Protein AF-A0A938BQ24-F1 (afdb_monomer)

Solvent-accessible surface area (backbone atoms only — not comparable to full-atom values): 5900 Å² total; per-residue (Å²): 110,71,70,57,55,45,48,50,36,45,75,71,24,39,64,36,58,51,68,55,56,70,70,44,88,87,61,59,73,73,80,52,71,87,53,80,58,48,25,34,40,28,36,36,74,72,41,50,73,70,50,29,54,53,41,45,53,53,25,57,79,70,74,29,36,61,35,36,40,20,72,56,74,60,94,91,48,96,45,33,56,80,74,76,27,56,68,62,71,64,41,56,50,54,48,58,72,61,32,50,84,129

Mean predicted aligned error: 3.62 Å

Secondary structure (DSSP, 8-state):
-HHHHHHHHHHTT---EE--GGGSTT--GGGGTTS--SEEEEE-TT--HHHHHHHHHHHHHTTPEEEE------TTSSSPPTTSS---HHHHHHHHHHSPP-

Organism: Eiseniibacteriota bacterium (NCBI:txid2212470)

Nearest PDB structures (foldseek):
  3e0f-assembly1_A  TM=8.775E-01  e=6.787E-05  Bifidobacterium adolescentis ATCC 15703
  9etk-assembly1_A  TM=8.180E-01  e=2.790E-02  Vibrio cholerae
  7lj9-assembly1_D  TM=5.716E-01  e=4.808E+00  Homo sapiens

Radius of gyration: 13.85 Å; Cα contacts (8 Å, |Δi|>4): 149; chains: 1; bounding box: 34×28×36 Å

Sequence (102 aa):
PLALILALIRASGGVPVLAHPGGYRGFDLESASDWDLGGLEVFHPAHTPAQEERFAAWAAARGLTATGGSDWHGDEGASGAIGCRGVGGEALAALRARCRRS

pLDDT: mean 93.39, std 7.49, range [57.25, 98.56]

Foldseek 3Di:
DLQVVCVVCQVVLAFAEAPPQLPDVPDDPVVCVPPRGQAYALWEPSDDPVSSVVRVVVCVVNNHQHWHFQPDDDPVDPTGDGPPTTDDVVSVVSRNVSGDDD

Structure (mmCIF, N/CA/C/O backbone):
data_AF-A0A938BQ24-F1
#
_entry.id   AF-A0A938BQ24-F1
#
loop_
_atom_site.group_PDB
_atom_site.id
_atom_site.type_symbol
_atom_site.label_atom_id
_atom_site.label_alt_id
_atom_site.label_comp_id
_atom_site.label_asym_id
_atom_site.label_entity_id
_atom_site.label_seq_id
_atom_site.pdbx_PDB_ins_code
_atom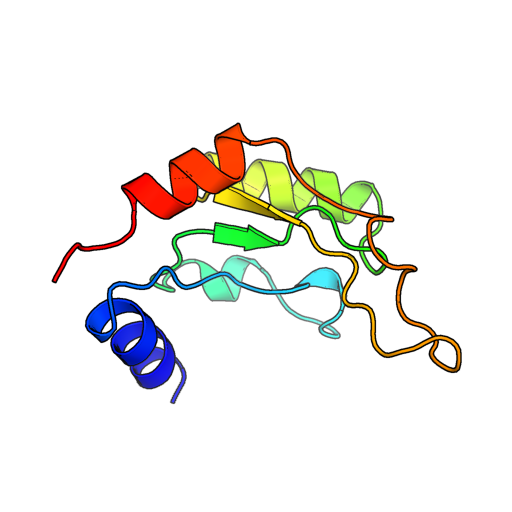_site.Cartn_x
_atom_site.Cartn_y
_atom_site.Cartn_z
_atom_site.occupancy
_atom_site.B_iso_or_equiv
_atom_site.auth_seq_id
_atom_site.auth_comp_id
_atom_site.auth_asym_id
_atom_site.auth_atom_id
_atom_site.pdbx_PDB_model_num
ATOM 1 N N . PRO A 1 1 ? -14.584 11.695 -3.324 1.00 88.94 1 PRO A N 1
ATOM 2 C CA . PRO A 1 1 ? -13.375 12.302 -2.706 1.00 88.94 1 PRO A CA 1
ATOM 3 C C . PRO A 1 1 ? -12.619 11.226 -1.914 1.00 88.94 1 PRO A C 1
ATOM 5 O O . PRO A 1 1 ? -13.270 10.304 -1.431 1.00 88.94 1 PRO A O 1
ATOM 8 N N . LEU A 1 2 ? -11.291 11.318 -1.785 1.00 92.75 2 LEU A N 1
ATOM 9 C CA . LEU A 1 2 ? -10.458 10.274 -1.166 1.00 92.75 2 LEU A CA 1
ATOM 10 C C . LEU A 1 2 ? -10.928 9.865 0.241 1.00 92.75 2 LEU A C 1
ATOM 12 O O . LEU A 1 2 ? -11.079 8.679 0.514 1.00 92.75 2 LEU A O 1
ATOM 16 N N . ALA A 1 3 ? -11.248 10.839 1.096 1.00 93.50 3 ALA A N 1
ATOM 17 C CA . ALA A 1 3 ? -11.726 10.584 2.457 1.00 93.50 3 ALA A CA 1
ATOM 18 C C . ALA A 1 3 ? -12.973 9.678 2.502 1.00 93.50 3 ALA A C 1
ATOM 20 O O . ALA A 1 3 ? -13.085 8.827 3.378 1.00 93.50 3 ALA A O 1
ATOM 21 N N . LEU A 1 4 ? -13.879 9.805 1.522 1.00 96.81 4 LEU A N 1
ATOM 22 C CA . LEU A 1 4 ? -15.060 8.943 1.417 1.00 96.81 4 LEU A CA 1
ATOM 23 C C . LEU A 1 4 ? -14.673 7.490 1.106 1.00 96.81 4 LEU A C 1
ATOM 25 O O . LEU A 1 4 ? -15.255 6.575 1.672 1.00 96.81 4 LEU A O 1
ATOM 29 N N . ILE A 1 5 ? -13.684 7.274 0.234 1.00 97.06 5 ILE A N 1
ATOM 30 C CA . IL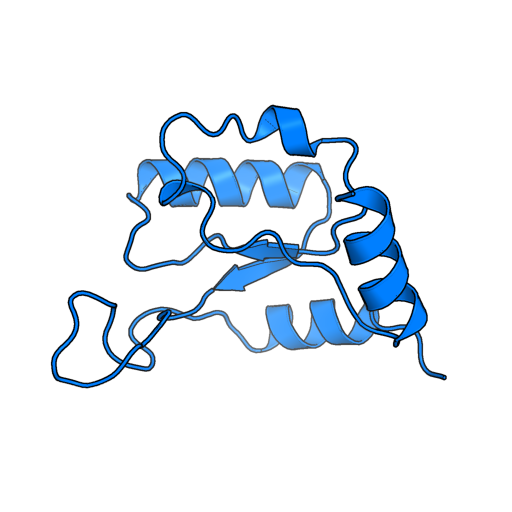E A 1 5 ? -13.221 5.929 -0.145 1.00 97.06 5 ILE A CA 1
ATOM 31 C C . ILE A 1 5 ? -12.581 5.235 1.061 1.00 97.06 5 ILE A C 1
ATOM 33 O O . ILE A 1 5 ? -12.920 4.092 1.363 1.00 97.06 5 ILE A O 1
ATOM 37 N N . LEU A 1 6 ? -11.715 5.944 1.792 1.00 96.88 6 LEU A N 1
ATOM 38 C CA . LEU A 1 6 ? -11.096 5.421 3.013 1.00 96.88 6 LEU A CA 1
ATOM 39 C C . LEU A 1 6 ? -12.162 5.064 4.060 1.00 96.88 6 LEU A C 1
ATOM 41 O O . LEU A 1 6 ? -12.153 3.956 4.600 1.00 96.88 6 LEU A O 1
ATOM 45 N N . ALA A 1 7 ? -13.136 5.955 4.276 1.00 95.69 7 ALA A N 1
ATOM 46 C CA . ALA A 1 7 ? -14.241 5.717 5.201 1.00 95.69 7 ALA A CA 1
ATOM 47 C C . ALA A 1 7 ? -15.100 4.506 4.800 1.00 95.69 7 ALA A C 1
ATOM 49 O O . ALA A 1 7 ? -15.477 3.722 5.667 1.00 95.69 7 ALA A O 1
ATOM 50 N N . LEU A 1 8 ? -15.375 4.308 3.506 1.00 97.19 8 LEU A N 1
ATOM 51 C CA . LEU A 1 8 ? -16.141 3.158 3.010 1.00 97.19 8 LEU A CA 1
ATOM 52 C C . LEU A 1 8 ? -15.416 1.830 3.248 1.00 97.19 8 LEU A C 1
ATOM 54 O O . LEU A 1 8 ? -16.036 0.867 3.705 1.00 97.19 8 LEU A O 1
ATOM 58 N N . ILE A 1 9 ? -14.105 1.778 2.994 1.00 96.94 9 ILE A N 1
ATOM 59 C CA . ILE A 1 9 ? -13.294 0.584 3.272 1.00 96.94 9 ILE A CA 1
ATOM 60 C C . ILE A 1 9 ? -13.354 0.253 4.768 1.00 96.94 9 ILE A C 1
ATOM 62 O O . ILE A 1 9 ? -13.616 -0.893 5.136 1.00 96.94 9 ILE A O 1
ATOM 66 N N . ARG A 1 10 ? -13.180 1.259 5.635 1.00 95.38 10 ARG A N 1
ATOM 67 C CA . ARG A 1 10 ? -13.258 1.093 7.096 1.00 95.38 10 ARG A CA 1
ATOM 68 C C . ARG A 1 10 ? -14.643 0.657 7.569 1.00 95.38 10 ARG A C 1
ATOM 70 O O . ARG A 1 10 ? -14.737 -0.247 8.396 1.00 95.38 10 ARG A O 1
ATOM 77 N N . ALA A 1 11 ? -15.704 1.273 7.048 1.00 95.56 11 ALA A N 1
ATOM 78 C CA . ALA A 1 11 ? -17.090 0.942 7.384 1.00 95.56 11 ALA A CA 1
ATOM 79 C C . ALA A 1 11 ? -17.459 -0.490 6.969 1.00 95.56 11 ALA A C 1
ATOM 81 O O . ALA A 1 11 ? -18.273 -1.128 7.627 1.00 95.56 11 ALA A O 1
ATOM 82 N N . SER A 1 12 ? -16.800 -1.015 5.935 1.00 95.81 12 SER A N 1
ATOM 83 C CA . SER A 1 12 ? -16.926 -2.410 5.494 1.00 95.81 12 SER A CA 1
ATOM 84 C C . SER A 1 12 ? -16.089 -3.393 6.333 1.00 95.81 12 SER A C 1
ATOM 86 O O . SER A 1 12 ? -15.953 -4.555 5.963 1.00 95.81 12 SER A O 1
ATOM 88 N N . GLY A 1 13 ? -15.466 -2.934 7.426 1.00 95.81 13 GLY A N 1
ATOM 89 C CA . GLY A 1 13 ? -14.567 -3.734 8.267 1.00 95.81 13 GLY A CA 1
ATOM 90 C C . GLY A 1 13 ? -13.162 -3.934 7.684 1.00 95.81 13 GLY A C 1
ATOM 91 O O . GLY A 1 13 ? -12.334 -4.607 8.300 1.00 95.81 13 GLY A O 1
ATOM 92 N N . GLY A 1 14 ? -12.878 -3.345 6.520 1.00 96.75 14 GLY A N 1
ATOM 93 C CA . GLY A 1 14 ? -11.622 -3.484 5.793 1.00 96.75 14 GLY A CA 1
ATOM 94 C C . GLY A 1 14 ? -10.506 -2.552 6.267 1.00 96.75 14 GLY A C 1
ATOM 95 O O . GLY A 1 14 ? -10.666 -1.698 7.146 1.00 96.75 14 GLY A O 1
ATOM 96 N N . VAL A 1 15 ? -9.343 -2.714 5.636 1.00 97.75 15 VAL A N 1
ATOM 97 C CA . VAL A 1 15 ? -8.133 -1.933 5.906 1.00 97.75 15 VAL A CA 1
ATOM 98 C C . VAL A 1 15 ? -7.674 -1.259 4.613 1.00 97.75 15 VAL A C 1
ATOM 100 O O . VAL A 1 15 ? -7.321 -1.967 3.672 1.00 97.75 15 VAL A O 1
ATOM 103 N N . PRO A 1 16 ? -7.659 0.083 4.541 1.00 97.75 16 PRO A N 1
ATOM 104 C CA . PRO A 1 16 ? -7.130 0.786 3.382 1.00 97.75 16 PRO A CA 1
ATOM 105 C C . PRO A 1 16 ? -5.622 0.567 3.245 1.00 97.75 16 PRO A C 1
ATOM 107 O O . PRO A 1 16 ? -4.874 0.693 4.221 1.00 97.75 16 PRO A O 1
ATOM 110 N N . VAL A 1 17 ? -5.183 0.260 2.026 1.00 98.12 17 VAL A N 1
ATOM 111 C CA . VAL A 1 17 ? -3.775 0.090 1.657 1.00 98.12 17 VAL A CA 1
ATOM 112 C C . VAL A 1 17 ? -3.484 0.984 0.459 1.00 98.12 17 VAL A C 1
ATOM 114 O O . VAL A 1 17 ? -4.227 0.957 -0.521 1.00 98.12 17 VAL A O 1
ATOM 117 N N . LEU A 1 18 ? -2.416 1.781 0.534 1.00 97.94 18 LEU A N 1
ATOM 118 C CA . LEU A 1 18 ? -1.943 2.544 -0.620 1.00 97.94 18 LEU A CA 1
ATOM 119 C C . LEU A 1 18 ? -1.184 1.609 -1.569 1.00 97.94 18 LEU A C 1
ATOM 121 O O . LEU A 1 18 ? -0.076 1.178 -1.250 1.00 97.94 18 LEU A O 1
ATOM 125 N N . ALA A 1 19 ? -1.800 1.296 -2.708 1.00 97.00 19 ALA A N 1
ATOM 126 C CA . ALA A 1 19 ? -1.245 0.409 -3.726 1.00 97.00 19 ALA A CA 1
ATOM 127 C C . ALA A 1 19 ? -0.211 1.121 -4.613 1.00 97.00 19 ALA A C 1
ATOM 129 O O . ALA A 1 19 ? -0.391 2.296 -4.956 1.00 97.00 19 ALA A O 1
ATOM 130 N N . HIS A 1 20 ? 0.858 0.390 -4.936 1.00 96.00 20 HIS A N 1
ATOM 131 C CA . HIS A 1 20 ? 1.948 0.674 -5.871 1.00 96.00 20 HIS A CA 1
ATOM 132 C C . HIS A 1 20 ? 2.302 2.168 -6.027 1.00 96.00 20 HIS A C 1
ATOM 134 O O . HIS A 1 20 ? 2.283 2.703 -7.144 1.00 96.00 20 HIS A O 1
ATOM 140 N N . PRO A 1 21 ? 2.649 2.884 -4.933 1.00 95.69 21 PRO A N 1
ATOM 141 C CA . PRO A 1 21 ? 2.919 4.323 -4.976 1.00 95.69 21 PRO A CA 1
ATOM 142 C C . PRO A 1 21 ? 4.053 4.707 -5.933 1.00 95.69 21 PRO A C 1
ATOM 144 O O . PRO A 1 21 ? 4.044 5.808 -6.480 1.00 95.69 21 PRO A O 1
ATOM 147 N N . GLY A 1 22 ? 5.010 3.806 -6.182 1.00 93.44 22 GLY A N 1
ATOM 148 C CA . GLY A 1 22 ? 6.086 4.032 -7.147 1.00 93.44 22 GLY A CA 1
ATOM 149 C C . GLY A 1 22 ? 5.629 4.045 -8.610 1.00 93.44 22 GLY A C 1
ATOM 150 O O . GLY A 1 22 ? 6.365 4.552 -9.454 1.00 93.44 22 GLY A O 1
ATOM 151 N N . GLY A 1 23 ? 4.427 3.538 -8.910 1.00 91.62 23 GLY A N 1
ATOM 152 C CA . GLY A 1 23 ? 3.813 3.596 -10.242 1.00 91.62 23 GLY A CA 1
ATOM 153 C C . GLY A 1 23 ? 3.147 4.940 -10.562 1.00 91.62 23 GLY A C 1
ATOM 154 O O . GLY A 1 23 ? 2.902 5.251 -11.729 1.00 91.62 23 GLY A O 1
ATOM 155 N N . TYR A 1 24 ? 2.879 5.774 -9.553 1.00 91.69 24 TYR A N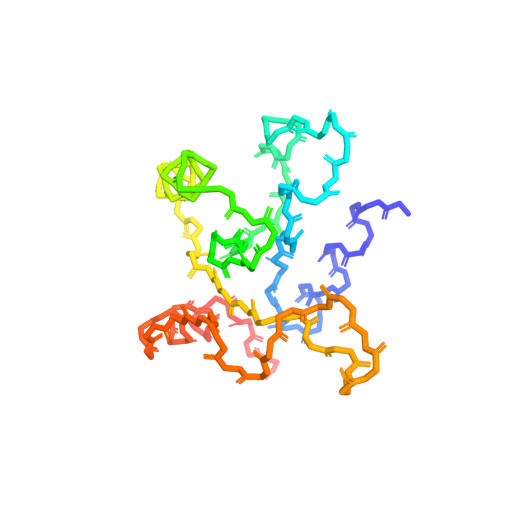 1
ATOM 156 C CA . TYR A 1 24 ? 2.277 7.088 -9.755 1.00 91.69 24 TYR A CA 1
ATOM 157 C C . TYR A 1 24 ? 3.350 8.127 -10.093 1.00 91.69 24 TYR A C 1
ATOM 159 O O . TYR A 1 24 ? 4.208 8.479 -9.279 1.00 91.69 24 TYR A O 1
ATOM 167 N N . ARG A 1 25 ? 3.292 8.669 -11.313 1.00 90.38 25 ARG A N 1
ATOM 168 C CA . ARG A 1 25 ? 4.228 9.704 -11.767 1.00 90.38 25 ARG A CA 1
ATOM 169 C C . ARG A 1 25 ? 4.164 10.931 -10.850 1.00 90.38 25 ARG A C 1
ATOM 171 O O . ARG A 1 25 ? 3.140 11.601 -10.788 1.00 90.38 25 ARG A O 1
ATOM 178 N N . GLY A 1 26 ? 5.287 11.250 -10.208 1.00 87.69 26 GLY A N 1
ATOM 179 C CA . GLY A 1 26 ? 5.427 12.446 -9.370 1.00 87.69 26 GLY A CA 1
ATOM 180 C C . GLY A 1 26 ? 4.664 12.384 -8.047 1.00 87.69 26 GLY A C 1
ATOM 181 O O . GLY A 1 26 ? 4.469 13.423 -7.423 1.00 87.69 26 GLY A O 1
ATOM 182 N N . PHE A 1 27 ? 4.221 11.200 -7.621 1.00 92.44 27 PHE A N 1
ATOM 183 C CA . PHE A 1 27 ? 3.542 11.055 -6.343 1.00 92.44 27 PHE A CA 1
ATOM 184 C C . PHE A 1 27 ? 4.511 11.257 -5.181 1.00 92.44 27 PHE A C 1
ATOM 186 O O . PHE A 1 27 ? 5.510 10.546 -5.039 1.00 92.44 27 PHE A O 1
ATOM 193 N N . ASP A 1 28 ? 4.194 12.237 -4.343 1.00 93.12 28 ASP A N 1
ATOM 194 C CA . ASP A 1 28 ? 4.893 12.454 -3.091 1.00 93.12 28 ASP A CA 1
ATOM 195 C C . ASP A 1 28 ? 4.238 11.625 -1.989 1.00 93.12 28 ASP A C 1
ATOM 197 O O . ASP A 1 28 ? 3.096 11.868 -1.602 1.00 93.12 28 ASP A O 1
ATOM 201 N N . LEU A 1 29 ? 4.985 10.656 -1.463 1.00 93.75 29 LEU A N 1
ATOM 202 C CA . LEU A 1 29 ? 4.529 9.804 -0.373 1.00 93.75 29 LEU A CA 1
ATOM 203 C C . LEU A 1 29 ? 4.161 10.610 0.880 1.00 93.75 29 LEU A C 1
ATOM 205 O O . LEU A 1 29 ? 3.248 10.218 1.603 1.00 93.75 29 LEU A O 1
ATOM 209 N N . GLU A 1 30 ? 4.805 11.756 1.117 1.00 94.62 30 GLU A N 1
ATOM 210 C CA . GLU A 1 30 ? 4.478 12.598 2.272 1.00 94.62 30 GLU A CA 1
ATOM 211 C C . GLU A 1 30 ? 3.071 13.203 2.178 1.00 94.62 30 GLU A C 1
ATOM 213 O O . GLU A 1 30 ? 2.443 13.423 3.215 1.00 94.62 30 GLU A O 1
ATOM 218 N N . SER A 1 31 ? 2.519 13.365 0.968 1.00 94.25 31 SER A N 1
ATOM 219 C CA . SER A 1 31 ? 1.135 13.824 0.767 1.00 94.25 31 SER A CA 1
ATOM 220 C C . SER A 1 31 ? 0.077 12.850 1.309 1.00 94.25 31 SER A C 1
ATOM 222 O O . SER A 1 31 ? -1.074 13.242 1.516 1.00 94.25 31 SER A O 1
ATOM 224 N N . ALA A 1 32 ? 0.466 11.598 1.576 1.00 94.56 32 ALA A N 1
ATOM 225 C CA . ALA A 1 32 ? -0.380 10.574 2.181 1.00 94.56 32 ALA A CA 1
ATOM 226 C C . ALA A 1 32 ? -0.257 10.487 3.712 1.00 94.56 32 ALA A C 1
ATOM 228 O O . ALA A 1 32 ? -0.850 9.595 4.316 1.00 94.56 32 ALA A O 1
ATOM 229 N N . SER A 1 33 ? 0.497 11.386 4.356 1.00 93.38 33 SER A N 1
ATOM 230 C CA . SER 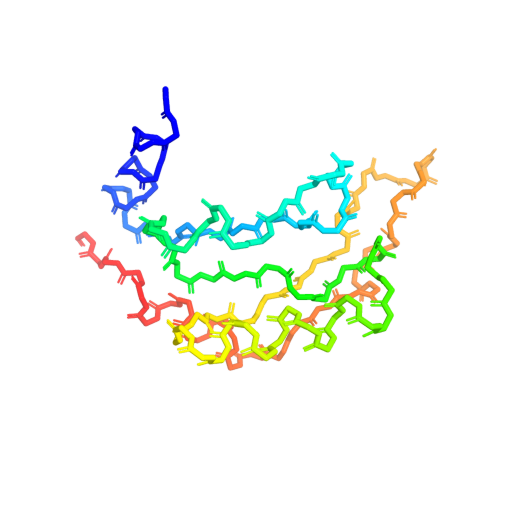A 1 33 ? 0.764 11.307 5.802 1.00 93.38 33 SER A CA 1
ATOM 231 C C . SER A 1 33 ? -0.491 11.388 6.672 1.00 93.38 33 SER A C 1
ATOM 233 O O . SER A 1 33 ? -0.543 10.724 7.702 1.00 93.38 33 SER A O 1
ATOM 235 N N . ASP A 1 34 ? -1.503 12.140 6.235 1.00 94.00 34 ASP A N 1
ATOM 236 C CA . ASP A 1 34 ? -2.759 12.328 6.977 1.00 94.00 34 ASP A CA 1
ATOM 237 C C . ASP A 1 34 ? -3.866 11.350 6.546 1.00 94.00 34 ASP A C 1
ATOM 239 O O . ASP A 1 34 ? -5.027 11.485 6.940 1.00 94.00 34 ASP A O 1
ATOM 243 N N . TRP A 1 35 ? -3.550 10.379 5.686 1.00 96.38 35 TRP A N 1
ATOM 244 C CA . TRP A 1 35 ? -4.538 9.422 5.197 1.00 96.38 35 TRP A CA 1
ATOM 245 C C . TRP A 1 35 ? -4.731 8.298 6.218 1.00 96.38 35 TRP A C 1
ATOM 247 O O . TRP A 1 35 ? -3.766 7.744 6.741 1.00 96.38 35 TRP A O 1
ATOM 257 N N . ASP A 1 36 ? -5.985 7.902 6.456 1.00 95.44 36 ASP A N 1
ATOM 258 C CA . ASP A 1 36 ? -6.323 6.762 7.319 1.00 95.44 36 ASP A CA 1
ATOM 259 C C . ASP A 1 36 ? -6.002 5.421 6.633 1.00 95.44 36 ASP A C 1
ATOM 261 O O . ASP A 1 36 ? -6.880 4.692 6.164 1.00 95.44 36 ASP A O 1
ATOM 265 N N . LEU A 1 37 ? -4.712 5.107 6.548 1.00 97.31 37 LEU A N 1
ATOM 266 C CA . LEU A 1 37 ? -4.190 3.862 5.999 1.00 97.31 37 LEU A CA 1
ATOM 267 C C . LEU A 1 37 ? -3.915 2.852 7.118 1.00 97.31 37 LEU A C 1
ATOM 269 O O . LEU A 1 37 ? -3.594 3.200 8.251 1.00 97.31 37 LEU A O 1
ATOM 273 N N . GLY A 1 38 ? -4.019 1.562 6.805 1.00 97.38 38 GLY A N 1
ATOM 274 C CA . GLY A 1 38 ? -3.471 0.490 7.649 1.00 97.38 38 GLY A CA 1
ATOM 275 C C . GLY A 1 38 ? -2.357 -0.310 6.976 1.00 97.38 38 GLY A C 1
ATOM 276 O O . GLY A 1 38 ? -1.766 -1.193 7.612 1.00 97.38 38 GLY A O 1
ATOM 277 N N . GLY A 1 39 ? -2.045 0.005 5.718 1.00 98.06 39 GLY A N 1
ATOM 278 C CA . GLY A 1 39 ? -0.920 -0.570 4.999 1.00 98.06 39 GLY A CA 1
ATOM 279 C C . GLY A 1 39 ? -0.423 0.289 3.841 1.00 98.06 39 GLY A C 1
ATOM 280 O O . GLY A 1 39 ? -1.097 1.210 3.378 1.00 98.06 39 GLY A O 1
ATOM 281 N N . LEU A 1 40 ? 0.771 -0.060 3.381 1.00 98.56 40 LEU A N 1
ATOM 282 C CA . LEU A 1 40 ? 1.437 0.486 2.206 1.00 98.56 40 LEU A CA 1
ATOM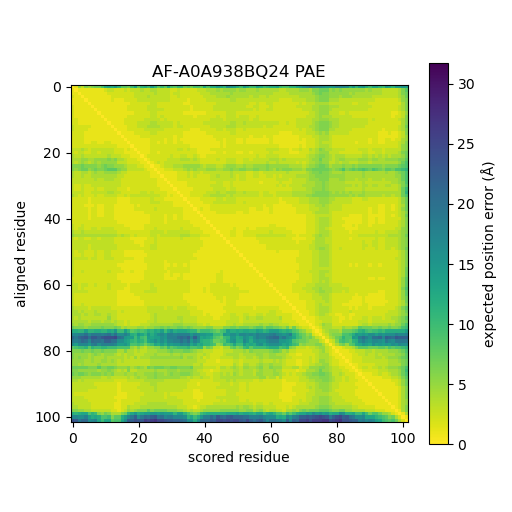 283 C C . LEU A 1 40 ? 1.939 -0.686 1.368 1.00 98.56 40 LEU A C 1
ATOM 285 O O . LEU A 1 40 ? 2.513 -1.629 1.919 1.00 98.56 40 LEU A O 1
ATOM 289 N N . GLU A 1 41 ? 1.733 -0.662 0.058 1.00 98.38 41 GLU A N 1
ATOM 290 C CA . GLU A 1 41 ? 2.384 -1.623 -0.825 1.00 98.38 41 GLU A CA 1
ATOM 291 C C . GLU A 1 41 ? 3.853 -1.247 -0.991 1.00 98.38 41 GLU A C 1
ATOM 293 O O . GLU A 1 41 ? 4.198 -0.233 -1.593 1.00 98.38 41 GLU A O 1
ATOM 298 N N . VAL A 1 42 ? 4.717 -2.058 -0.388 1.00 98.38 42 VAL A N 1
ATOM 299 C CA . VAL A 1 42 ? 6.167 -1.878 -0.402 1.00 98.38 42 VAL A CA 1
ATOM 300 C C . VAL A 1 42 ? 6.762 -2.716 -1.523 1.00 98.38 42 VAL A C 1
ATOM 302 O O . VAL A 1 42 ? 7.516 -2.184 -2.330 1.00 98.3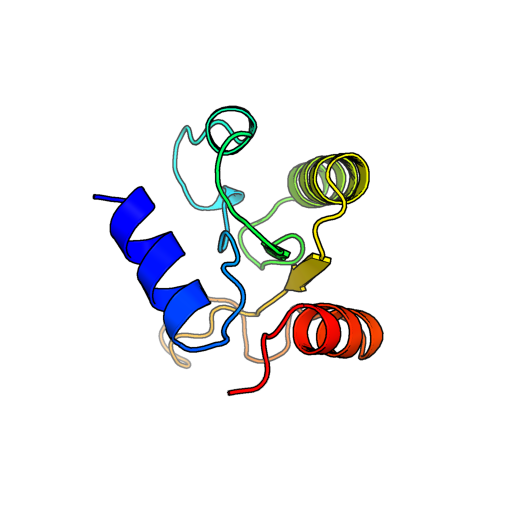8 42 VAL A O 1
ATOM 305 N N . PHE A 1 43 ? 6.376 -3.991 -1.620 1.00 97.81 43 PHE A N 1
ATOM 306 C CA . PHE A 1 43 ? 6.964 -4.943 -2.562 1.00 97.81 43 PHE A CA 1
ATOM 307 C C . PHE A 1 43 ? 6.092 -5.081 -3.807 1.00 97.81 43 PHE A C 1
ATOM 309 O O . PHE A 1 43 ? 5.063 -5.757 -3.780 1.00 97.81 43 PHE A O 1
ATOM 316 N N . HIS A 1 44 ? 6.516 -4.456 -4.901 1.00 96.81 44 HIS A N 1
ATOM 317 C CA . HIS A 1 44 ? 5.760 -4.416 -6.151 1.00 96.81 44 HIS A CA 1
ATOM 318 C C . HIS A 1 44 ? 6.719 -4.440 -7.355 1.00 96.81 44 HIS A C 1
ATOM 320 O O . HIS A 1 44 ? 7.795 -3.847 -7.276 1.00 96.81 44 HIS A O 1
ATOM 326 N N . PRO A 1 45 ? 6.376 -5.078 -8.491 1.00 93.81 45 PRO A N 1
ATOM 327 C CA . PRO A 1 45 ? 7.272 -5.179 -9.650 1.00 93.81 45 PRO A CA 1
ATOM 328 C C . PRO A 1 45 ? 7.713 -3.830 -10.230 1.00 93.81 45 PRO A C 1
ATOM 330 O O . PRO A 1 45 ? 8.811 -3.721 -10.765 1.00 93.81 45 PRO A O 1
ATOM 333 N N . ALA A 1 46 ? 6.872 -2.801 -10.107 1.00 92.06 46 ALA A N 1
ATOM 334 C CA . ALA A 1 46 ? 7.184 -1.443 -10.556 1.00 92.06 46 ALA A CA 1
ATOM 335 C C . ALA A 1 46 ? 8.034 -0.629 -9.559 1.00 92.06 46 ALA A C 1
ATOM 337 O O . ALA A 1 46 ? 8.359 0.523 -9.845 1.00 92.06 46 ALA A O 1
ATOM 338 N N . HIS A 1 47 ? 8.366 -1.173 -8.384 1.00 95.25 47 HIS A N 1
ATOM 339 C CA . HIS A 1 47 ? 9.216 -0.487 -7.414 1.00 95.25 47 HIS A CA 1
ATOM 340 C C . HIS A 1 47 ? 10.684 -0.852 -7.625 1.00 95.25 47 HIS A C 1
ATOM 342 O O . HIS A 1 47 ? 11.066 -2.015 -7.739 1.00 95.25 47 HIS A O 1
ATOM 348 N N . THR A 1 48 ? 11.528 0.171 -7.653 1.00 95.44 48 THR A N 1
ATOM 349 C CA . THR A 1 48 ? 12.980 0.004 -7.557 1.00 95.44 48 THR A CA 1
ATOM 350 C C . THR A 1 48 ? 13.380 -0.365 -6.123 1.00 95.44 48 THR A C 1
ATOM 352 O O . THR A 1 48 ? 12.682 0.027 -5.188 1.00 95.44 48 THR A O 1
ATOM 355 N N . PRO A 1 49 ? 14.536 -1.018 -5.902 1.00 96.69 49 PRO A N 1
ATOM 356 C CA . PRO A 1 49 ? 15.009 -1.335 -4.550 1.00 96.69 49 PRO A CA 1
ATOM 357 C C . PRO A 1 49 ? 15.078 -0.116 -3.614 1.00 96.69 49 PRO A C 1
ATOM 359 O O . PRO A 1 49 ? 14.696 -0.201 -2.453 1.00 96.69 49 PRO A O 1
ATOM 362 N N . ALA A 1 50 ? 15.484 1.048 -4.135 1.00 96.88 50 ALA A N 1
ATOM 363 C CA . ALA A 1 50 ? 15.523 2.292 -3.364 1.00 96.88 50 ALA A CA 1
ATOM 364 C C . ALA A 1 50 ? 14.119 2.789 -2.965 1.00 96.88 50 ALA A C 1
ATOM 366 O O . ALA A 1 50 ? 13.937 3.361 -1.890 1.00 96.88 50 ALA A O 1
ATOM 367 N N . GLN A 1 51 ? 13.112 2.577 -3.819 1.00 96.94 51 GLN A N 1
ATOM 368 C CA . GLN A 1 51 ? 11.718 2.854 -3.465 1.00 96.94 51 GLN A CA 1
ATOM 369 C C . GLN A 1 51 ? 11.220 1.873 -2.405 1.00 96.94 51 GLN A C 1
ATOM 371 O O . GLN A 1 51 ? 10.621 2.326 -1.436 1.00 96.94 51 GLN A O 1
ATOM 376 N N . GLU A 1 52 ? 11.496 0.572 -2.540 1.00 97.62 52 GLU A N 1
ATOM 377 C CA . GLU A 1 52 ? 11.103 -0.428 -1.537 1.00 97.62 52 GLU A CA 1
ATOM 378 C C . GLU A 1 52 ? 11.703 -0.099 -0.160 1.00 97.62 52 GLU A C 1
ATOM 380 O O . GLU A 1 52 ? 10.975 -0.073 0.830 1.00 97.62 52 GLU A O 1
ATOM 385 N N . GLU A 1 53 ? 12.991 0.255 -0.092 1.00 98.06 53 GLU A N 1
ATOM 386 C CA . GLU A 1 53 ? 13.653 0.680 1.151 1.00 98.06 53 GLU A CA 1
ATOM 387 C C . GLU A 1 53 ? 12.993 1.931 1.754 1.00 98.06 53 GLU A C 1
ATOM 389 O O . GLU A 1 53 ? 12.617 1.941 2.932 1.00 98.06 53 GLU A O 1
ATOM 394 N N . ARG A 1 54 ? 12.773 2.971 0.936 1.00 97.81 54 ARG A N 1
ATOM 395 C CA . ARG A 1 54 ? 12.096 4.204 1.369 1.00 97.81 54 ARG A CA 1
ATOM 396 C C . ARG A 1 54 ? 10.683 3.917 1.883 1.00 97.81 54 ARG A C 1
ATOM 398 O O . ARG A 1 54 ? 10.285 4.459 2.913 1.00 97.81 54 ARG A O 1
ATOM 405 N N . PHE A 1 55 ? 9.916 3.096 1.173 1.00 98.25 55 PHE A N 1
ATOM 406 C CA . PHE A 1 55 ? 8.530 2.773 1.512 1.00 98.25 55 PHE A CA 1
ATOM 407 C C . PHE A 1 55 ? 8.451 1.899 2.763 1.00 98.25 55 PHE A C 1
ATOM 409 O O . PHE A 1 55 ? 7.603 2.152 3.618 1.00 98.25 55 PHE A O 1
ATOM 416 N N . ALA A 1 56 ? 9.362 0.938 2.924 1.00 98.25 56 ALA A N 1
ATOM 417 C CA . ALA A 1 56 ? 9.472 0.130 4.133 1.00 98.25 56 ALA A CA 1
ATOM 418 C C . ALA A 1 56 ? 9.755 1.002 5.364 1.00 98.25 56 ALA A C 1
ATOM 420 O O . ALA A 1 56 ? 9.046 0.899 6.368 1.00 98.25 56 ALA A O 1
ATOM 421 N N . ALA A 1 57 ? 10.736 1.906 5.271 1.00 98.38 57 ALA A N 1
ATOM 422 C CA . ALA A 1 57 ? 11.068 2.832 6.351 1.00 98.38 57 ALA A CA 1
ATOM 423 C C . ALA A 1 57 ? 9.889 3.759 6.692 1.00 98.38 57 ALA A C 1
ATOM 425 O O . ALA A 1 57 ? 9.559 3.957 7.864 1.00 98.38 57 ALA A O 1
ATOM 426 N N . TRP A 1 58 ? 9.209 4.283 5.670 1.00 98.25 58 TRP A N 1
ATOM 427 C CA . TRP A 1 58 ? 8.057 5.164 5.841 1.00 98.25 58 TRP A CA 1
ATOM 428 C C . TRP A 1 58 ? 6.862 4.455 6.490 1.00 98.25 58 TRP A C 1
ATOM 430 O O . TRP A 1 58 ? 6.248 5.000 7.410 1.00 98.25 58 TRP A O 1
ATOM 440 N N . ALA A 1 59 ? 6.561 3.226 6.054 1.00 98.12 59 ALA A N 1
ATOM 441 C CA . ALA A 1 59 ? 5.513 2.395 6.637 1.00 98.12 59 ALA A CA 1
ATOM 442 C C . ALA A 1 59 ? 5.814 2.062 8.104 1.00 98.12 59 ALA A C 1
ATOM 444 O O . ALA A 1 59 ? 4.935 2.208 8.957 1.00 98.12 59 ALA A O 1
ATOM 445 N N . ALA A 1 60 ? 7.060 1.683 8.406 1.00 98.00 60 ALA A N 1
ATOM 446 C CA . ALA A 1 60 ? 7.501 1.369 9.761 1.00 98.00 60 ALA A CA 1
ATOM 447 C C . ALA A 1 60 ? 7.358 2.573 10.704 1.00 98.00 60 ALA A C 1
ATOM 449 O O . ALA A 1 60 ? 6.767 2.442 11.776 1.00 98.00 60 ALA A O 1
ATOM 450 N N . ALA A 1 61 ? 7.805 3.760 10.277 1.00 97.69 61 ALA A N 1
ATOM 451 C CA . ALA A 1 61 ? 7.694 4.997 11.055 1.00 97.69 61 ALA A CA 1
ATOM 452 C C . ALA A 1 61 ? 6.242 5.384 11.401 1.00 97.69 61 ALA A C 1
ATOM 454 O O . ALA A 1 61 ? 6.013 6.114 12.362 1.00 97.69 61 ALA A O 1
ATOM 455 N N . ARG A 1 62 ? 5.261 4.891 10.636 1.00 96.62 62 ARG A N 1
ATOM 456 C CA . ARG A 1 62 ? 3.831 5.205 10.790 1.00 96.62 62 ARG A CA 1
ATOM 457 C C . ARG A 1 62 ? 2.997 4.031 11.306 1.00 96.62 62 ARG A C 1
ATOM 459 O O . ARG A 1 62 ? 1.776 4.129 11.377 1.00 96.62 62 ARG A O 1
ATOM 466 N N . GLY A 1 63 ? 3.629 2.909 11.659 1.00 96.56 63 GLY A N 1
ATOM 467 C CA . GLY A 1 63 ? 2.924 1.714 12.138 1.00 96.56 63 GLY A CA 1
ATOM 468 C C . GLY A 1 63 ? 2.025 1.052 11.084 1.00 96.56 63 GLY A C 1
ATOM 469 O O . GLY A 1 63 ? 1.083 0.327 11.431 1.00 96.56 63 GLY A O 1
ATOM 470 N N . LEU A 1 64 ? 2.294 1.288 9.798 1.00 98.06 64 LEU A N 1
ATOM 471 C CA . LEU A 1 64 ? 1.568 0.681 8.687 1.00 98.06 64 LEU A CA 1
ATOM 472 C C . LEU A 1 64 ? 2.096 -0.722 8.397 1.00 98.06 64 LEU A C 1
ATOM 474 O O . LEU A 1 64 ? 3.271 -1.026 8.593 1.00 98.06 64 LEU A O 1
ATOM 478 N N . THR A 1 65 ? 1.223 -1.587 7.889 1.00 98.31 65 THR A N 1
ATOM 479 C CA . THR A 1 65 ? 1.654 -2.900 7.394 1.00 98.31 65 THR A CA 1
ATOM 480 C C . THR A 1 65 ? 2.338 -2.741 6.045 1.00 98.31 65 THR A C 1
ATOM 482 O O . THR A 1 65 ? 1.721 -2.227 5.112 1.00 98.31 65 THR A O 1
ATOM 485 N N . ALA A 1 66 ? 3.574 -3.218 5.916 1.00 98.31 66 ALA A N 1
ATOM 486 C CA . ALA A 1 66 ? 4.185 -3.413 4.608 1.00 98.31 66 ALA A CA 1
ATOM 487 C C . ALA A 1 66 ? 3.467 -4.563 3.886 1.00 98.31 66 ALA A C 1
ATOM 489 O O . ALA A 1 66 ? 3.354 -5.668 4.416 1.00 98.31 66 ALA A O 1
ATOM 490 N N . THR A 1 67 ? 2.946 -4.286 2.697 1.00 98.38 67 THR A N 1
ATOM 491 C CA . THR A 1 67 ? 2.226 -5.243 1.848 1.00 9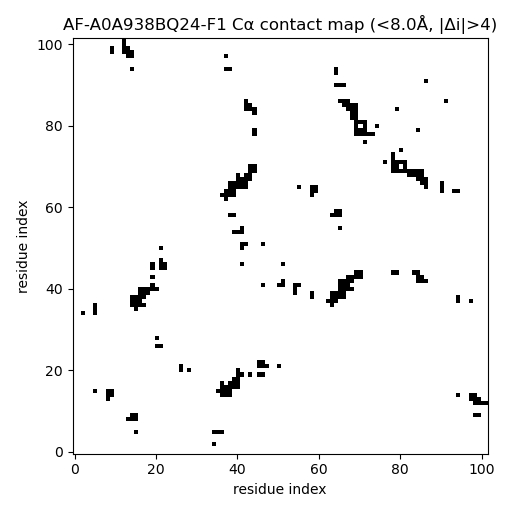8.38 67 THR A CA 1
ATOM 492 C C . THR A 1 67 ? 2.957 -5.427 0.520 1.00 98.38 67 THR A C 1
ATOM 494 O O . THR A 1 67 ? 3.921 -4.714 0.229 1.00 98.38 67 THR A O 1
ATOM 497 N N . GLY A 1 68 ? 2.523 -6.398 -0.275 1.00 97.50 68 GLY A N 1
ATOM 498 C CA . GLY A 1 68 ? 3.097 -6.655 -1.586 1.00 97.50 68 GLY A CA 1
ATOM 499 C C . GLY A 1 68 ? 2.168 -7.477 -2.460 1.00 97.50 68 GLY A C 1
ATOM 500 O O . GLY A 1 68 ? 1.379 -8.279 -1.952 1.00 97.50 68 GLY A O 1
ATOM 501 N N . GLY A 1 69 ? 2.297 -7.282 -3.764 1.00 96.06 69 GLY A N 1
ATOM 502 C CA . GLY A 1 69 ? 1.468 -7.907 -4.780 1.00 96.06 69 GLY A CA 1
ATOM 503 C C . GLY A 1 69 ? 2.172 -7.902 -6.131 1.00 96.06 69 GLY A C 1
ATOM 504 O O . GLY A 1 69 ? 3.055 -7.087 -6.393 1.00 96.06 69 GLY A O 1
ATOM 505 N N . SER A 1 70 ? 1.814 -8.856 -6.991 1.00 94.38 70 SER A N 1
ATOM 506 C CA . SER A 1 70 ? 2.347 -8.925 -8.357 1.00 94.38 70 SER A CA 1
ATOM 507 C C . SER A 1 70 ? 1.654 -7.966 -9.320 1.00 94.38 70 SER A C 1
ATOM 509 O O . SER A 1 70 ? 2.189 -7.724 -10.398 1.00 94.38 70 SER A O 1
ATOM 511 N N . ASP A 1 71 ? 0.460 -7.493 -8.949 1.00 93.88 71 ASP A N 1
ATOM 512 C CA . ASP A 1 71 ? -0.416 -6.685 -9.800 1.00 93.88 71 ASP A CA 1
ATOM 513 C C . ASP A 1 71 ? -0.631 -7.321 -11.185 1.00 93.88 71 ASP A C 1
ATOM 515 O O . ASP A 1 71 ? -0.507 -6.686 -12.226 1.00 93.88 71 ASP A O 1
ATOM 519 N N . TRP A 1 72 ? -0.866 -8.638 -11.205 1.00 93.25 72 TRP A N 1
ATOM 520 C CA . TRP A 1 72 ? -0.921 -9.427 -12.437 1.00 93.25 72 TRP A CA 1
ATOM 521 C C . TRP A 1 72 ? -2.221 -9.170 -13.212 1.00 93.25 72 TRP A C 1
ATOM 523 O O . TRP A 1 72 ? -3.310 -9.283 -12.650 1.00 93.25 72 TRP A O 1
ATOM 533 N N . HIS A 1 73 ? -2.096 -8.885 -14.510 1.00 91.81 73 HIS A N 1
ATOM 534 C CA . HIS A 1 73 ? -3.194 -8.512 -15.411 1.00 91.81 73 HIS A CA 1
ATOM 535 C C . HIS A 1 73 ? -3.403 -9.495 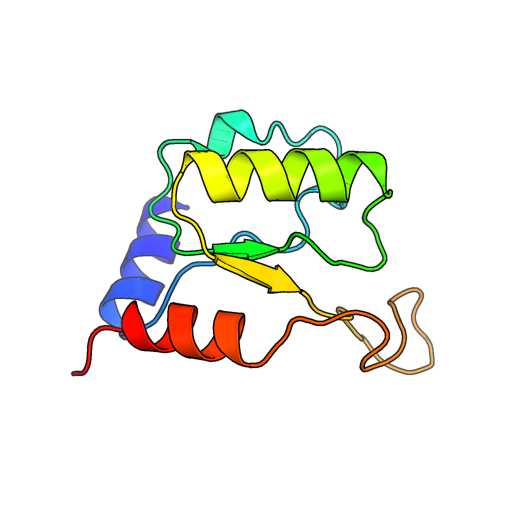-16.582 1.00 91.81 73 HIS A C 1
ATOM 537 O O . HIS A 1 73 ? -4.070 -9.159 -17.560 1.00 91.81 73 HIS A O 1
ATOM 543 N N . GLY A 1 74 ? -2.847 -10.708 -16.503 1.00 88.38 74 GLY A N 1
ATOM 544 C CA . GLY A 1 74 ? -2.866 -11.688 -17.594 1.00 88.38 74 GLY A CA 1
ATOM 545 C C . GLY A 1 74 ? -1.490 -11.917 -18.219 1.00 88.38 74 GLY A C 1
ATOM 546 O O . GLY A 1 74 ? -0.542 -11.175 -17.965 1.00 88.38 74 GLY A O 1
ATOM 547 N N . ASP A 1 75 ? -1.389 -12.946 -19.060 1.00 81.88 75 ASP A N 1
ATOM 548 C CA . ASP A 1 75 ? -0.126 -13.357 -19.696 1.00 81.88 75 ASP A CA 1
ATOM 549 C C . ASP A 1 75 ? 0.300 -12.445 -20.862 1.00 81.88 75 ASP A C 1
ATOM 551 O O . ASP A 1 75 ? 1.444 -12.489 -21.306 1.00 81.88 75 ASP A O 1
ATOM 555 N N . GLU A 1 76 ? -0.605 -11.588 -21.342 1.00 75.06 76 GLU A N 1
ATOM 556 C CA . GLU A 1 76 ? -0.371 -10.666 -22.464 1.00 75.06 76 GLU A CA 1
ATOM 557 C C . GLU A 1 76 ? 0.046 -9.247 -22.011 1.00 75.06 76 GLU A C 1
ATOM 559 O O . GLU A 1 76 ? 0.231 -8.355 -22.841 1.00 75.06 76 GLU A O 1
ATOM 564 N N . GLY A 1 77 ? 0.190 -9.011 -20.699 1.00 64.75 77 GLY A N 1
ATOM 565 C CA . GLY A 1 77 ? 0.447 -7.692 -20.109 1.00 64.75 77 GLY A CA 1
ATOM 566 C C . GLY A 1 77 ? 1.877 -7.472 -19.596 1.00 64.75 77 GLY A C 1
ATOM 567 O O . GLY A 1 77 ? 2.609 -8.407 -19.295 1.00 64.75 77 GLY A O 1
ATOM 568 N N . ALA A 1 78 ? 2.258 -6.200 -19.422 1.00 66.94 78 ALA A N 1
ATOM 569 C CA . ALA A 1 78 ? 3.553 -5.783 -18.860 1.00 66.94 78 ALA A CA 1
ATOM 570 C C . ALA A 1 78 ? 3.604 -5.788 -17.311 1.00 66.94 78 ALA A C 1
ATOM 572 O O . ALA A 1 78 ? 4.511 -5.203 -16.717 1.00 66.94 78 ALA A O 1
ATOM 573 N N . SER A 1 79 ? 2.620 -6.404 -16.648 1.00 76.38 79 SER A N 1
ATOM 574 C CA . SER A 1 79 ? 2.582 -6.571 -15.190 1.00 76.38 79 SER A CA 1
ATOM 575 C C . SER A 1 79 ? 3.507 -7.690 -14.708 1.00 76.38 79 SER A C 1
ATOM 577 O O . SER A 1 79 ? 3.895 -8.563 -15.483 1.00 76.38 79 SER A O 1
ATOM 579 N N . GLY A 1 80 ? 3.822 -7.722 -13.409 1.00 83.50 80 GLY A N 1
ATOM 580 C CA . GLY A 1 80 ? 4.571 -8.841 -12.840 1.00 83.50 80 GLY A CA 1
ATOM 581 C C . GLY A 1 80 ? 3.813 -10.166 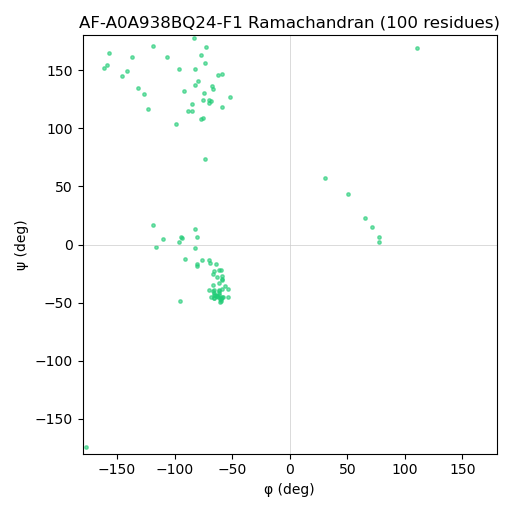-12.949 1.00 83.50 80 GLY A C 1
ATOM 582 O O . GLY A 1 80 ? 2.588 -10.205 -12.840 1.00 83.50 80 GLY A O 1
ATOM 583 N N . ALA A 1 81 ? 4.549 -11.265 -13.140 1.00 91.00 81 ALA A N 1
ATOM 584 C CA . ALA A 1 81 ? 3.980 -12.610 -13.104 1.00 91.00 81 ALA A CA 1
ATOM 585 C C . ALA A 1 81 ? 3.324 -12.885 -11.743 1.00 91.00 81 ALA A C 1
ATOM 587 O O . ALA A 1 81 ? 3.809 -12.422 -10.707 1.00 91.00 81 ALA A O 1
ATOM 588 N N . ILE A 1 82 ? 2.242 -13.667 -11.722 1.00 93.31 82 ILE A N 1
ATOM 589 C CA . ILE A 1 82 ? 1.562 -14.012 -10.470 1.00 93.31 82 ILE A CA 1
ATOM 590 C C . ILE A 1 82 ? 2.554 -14.579 -9.438 1.00 93.31 82 ILE A C 1
ATOM 592 O O . ILE A 1 82 ? 3.338 -15.482 -9.725 1.00 93.31 82 ILE A O 1
ATOM 596 N N . GLY A 1 83 ? 2.559 -14.000 -8.234 1.00 92.06 83 GLY A N 1
ATOM 597 C CA . GLY A 1 83 ? 3.448 -14.414 -7.141 1.00 92.06 83 GLY A CA 1
ATOM 598 C C . GLY A 1 83 ? 4.909 -13.945 -7.235 1.00 92.06 83 GLY A C 1
ATOM 599 O O . GLY A 1 83 ? 5.709 -14.324 -6.384 1.00 92.06 83 GLY A O 1
ATOM 600 N N . CYS A 1 84 ? 5.291 -13.098 -8.201 1.00 92.25 84 CYS A N 1
ATOM 601 C CA . CYS A 1 84 ? 6.671 -12.586 -8.306 1.00 92.25 84 CYS A CA 1
ATOM 602 C C . CYS A 1 84 ? 7.069 -11.593 -7.192 1.00 92.25 84 CYS A C 1
ATOM 604 O O . CYS A 1 84 ? 8.245 -11.237 -7.044 1.00 92.25 84 CYS A O 1
ATOM 606 N N . ARG A 1 85 ? 6.079 -11.099 -6.446 1.00 95.12 85 ARG A N 1
ATOM 607 C CA . ARG A 1 85 ? 6.206 -10.243 -5.266 1.00 95.12 85 ARG A CA 1
ATOM 608 C C . ARG A 1 85 ? 5.156 -10.667 -4.250 1.00 95.12 85 ARG A C 1
ATOM 610 O O . ARG A 1 85 ? 4.084 -11.142 -4.620 1.00 95.12 85 ARG A O 1
ATOM 617 N N . GLY A 1 86 ? 5.476 -10.499 -2.976 1.00 91.56 86 GLY A N 1
ATOM 618 C CA . GLY A 1 86 ? 4.602 -10.899 -1.887 1.00 91.56 86 GLY A CA 1
ATOM 619 C C . GLY A 1 86 ? 5.179 -10.521 -0.534 1.00 91.56 86 GLY A C 1
ATOM 620 O O . GLY A 1 86 ? 6.204 -9.848 -0.440 1.00 91.56 86 GLY A O 1
ATOM 621 N N . VAL A 1 87 ? 4.493 -10.969 0.507 1.00 94.69 87 VAL A N 1
ATOM 622 C CA . VAL A 1 87 ? 4.836 -10.757 1.914 1.00 94.69 87 VAL A CA 1
ATOM 623 C C . VAL A 1 87 ? 4.642 -12.055 2.683 1.00 94.69 87 VAL A C 1
ATOM 625 O O . VAL A 1 87 ? 3.940 -12.957 2.216 1.00 94.69 87 VAL A O 1
ATOM 628 N N . GLY A 1 88 ? 5.255 -12.165 3.858 1.00 94.00 88 GLY A N 1
ATOM 629 C CA . GLY A 1 88 ? 5.027 -13.308 4.726 1.00 94.00 88 GLY A CA 1
ATOM 630 C C . GLY A 1 88 ? 3.641 -13.276 5.382 1.00 94.00 88 GLY A C 1
ATOM 631 O O . GLY A 1 88 ? 2.890 -12.293 5.322 1.00 94.00 88 GLY A O 1
ATOM 632 N N . GLY A 1 89 ? 3.278 -14.391 6.019 1.00 95.12 89 GLY A N 1
ATOM 633 C CA . GLY A 1 89 ? 1.980 -14.551 6.684 1.00 95.12 89 GLY A CA 1
ATOM 634 C C . GLY A 1 89 ? 1.752 -13.557 7.829 1.00 95.12 89 GLY A C 1
ATOM 635 O O . GLY A 1 89 ? 0.604 -13.255 8.164 1.00 95.12 89 GLY A O 1
ATOM 636 N N . GLU A 1 90 ? 2.823 -13.002 8.395 1.00 95.75 90 GLU A N 1
ATOM 637 C CA . GLU A 1 90 ? 2.786 -11.957 9.414 1.00 95.75 90 GLU A CA 1
ATOM 638 C C . GLU A 1 90 ? 2.115 -10.675 8.917 1.00 95.75 90 GLU A C 1
ATOM 640 O O . GLU A 1 90 ? 1.319 -10.091 9.652 1.00 95.75 90 GLU A O 1
ATOM 645 N N . ALA A 1 91 ? 2.343 -10.271 7.664 1.00 95.94 91 ALA A N 1
ATOM 646 C CA . ALA A 1 91 ? 1.694 -9.094 7.095 1.00 95.94 91 ALA A CA 1
ATOM 647 C C . ALA A 1 91 ? 0.178 -9.310 6.968 1.00 95.94 91 ALA A C 1
ATOM 649 O O . ALA A 1 91 ? -0.618 -8.444 7.338 1.00 95.94 91 ALA A O 1
ATOM 650 N N . LEU A 1 92 ? -0.242 -10.505 6.537 1.00 95.31 92 LEU A N 1
ATOM 651 C CA . LEU A 1 92 ? -1.659 -10.870 6.486 1.00 95.31 92 LEU A CA 1
ATOM 652 C C . LEU A 1 92 ? -2.289 -10.891 7.886 1.00 95.31 92 LEU A C 1
ATOM 654 O O . LEU A 1 92 ? -3.393 -10.375 8.075 1.00 95.31 92 LEU A O 1
ATOM 658 N N . ALA A 1 93 ? -1.603 -11.468 8.875 1.00 96.75 93 ALA A N 1
ATOM 659 C CA . ALA A 1 93 ? -2.066 -11.470 10.260 1.00 96.75 93 ALA A CA 1
ATOM 660 C C . ALA A 1 93 ? -2.197 -10.041 10.812 1.00 96.75 93 ALA A C 1
ATOM 662 O O . ALA A 1 93 ? -3.203 -9.708 11.442 1.00 96.75 93 ALA A O 1
ATOM 663 N N . ALA A 1 94 ? -1.227 -9.177 10.511 1.00 96.25 94 ALA A N 1
ATOM 664 C CA . ALA A 1 94 ? -1.220 -7.783 10.922 1.00 96.25 94 ALA A CA 1
ATOM 665 C C . ALA A 1 94 ? -2.364 -6.980 10.270 1.00 96.25 94 ALA A C 1
ATOM 667 O O . ALA A 1 94 ? -2.989 -6.156 10.942 1.00 96.25 94 ALA A O 1
ATOM 668 N N . LEU A 1 95 ? -2.691 -7.226 8.996 1.00 95.75 95 LEU A N 1
ATOM 669 C CA . LEU A 1 95 ? -3.874 -6.635 8.356 1.00 95.75 95 LEU A CA 1
ATOM 670 C C . LEU A 1 95 ? -5.169 -7.148 8.995 1.00 95.75 95 LEU A C 1
ATOM 672 O O . LEU A 1 95 ? -6.029 -6.347 9.352 1.00 95.75 95 LEU A O 1
ATOM 676 N N . ARG A 1 96 ? -5.292 -8.461 9.223 1.00 95.56 96 ARG A N 1
ATOM 677 C CA . ARG A 1 96 ? -6.474 -9.057 9.874 1.00 95.56 96 ARG A CA 1
ATOM 678 C C . ARG A 1 96 ? -6.718 -8.502 11.275 1.00 95.56 96 ARG A C 1
ATOM 680 O O . ARG A 1 96 ? -7.868 -8.279 11.637 1.00 95.56 96 ARG A O 1
ATOM 687 N N . ALA A 1 97 ? -5.661 -8.246 12.046 1.00 95.38 97 ALA A N 1
ATOM 688 C CA . ALA A 1 97 ? -5.763 -7.627 13.368 1.00 95.38 97 ALA A CA 1
ATOM 689 C C . ALA A 1 97 ? -6.270 -6.172 13.319 1.00 95.38 97 ALA A C 1
ATOM 691 O O . ALA A 1 97 ? -6.805 -5.677 14.308 1.00 95.38 97 ALA A O 1
ATOM 692 N N . ARG A 1 98 ? -6.119 -5.494 12.173 1.00 93.69 98 ARG A N 1
ATOM 693 C CA . ARG A 1 98 ? -6.613 -4.130 11.928 1.00 93.69 98 ARG A CA 1
ATOM 694 C C . ARG A 1 98 ? -8.027 -4.094 11.339 1.00 93.69 98 ARG A C 1
ATOM 696 O O . ARG A 1 98 ? -8.628 -3.020 11.312 1.00 93.69 98 ARG A O 1
ATOM 703 N N . CYS A 1 99 ? -8.564 -5.224 10.874 1.00 92.62 99 CYS A N 1
ATOM 704 C CA . CYS A 1 99 ? -9.958 -5.314 10.449 1.00 92.62 99 CYS A CA 1
ATOM 705 C C . CYS A 1 99 ? -10.887 -5.150 11.658 1.00 92.62 99 CYS A C 1
ATOM 707 O O . CYS A 1 99 ? -10.677 -5.761 12.710 1.00 92.62 99 CYS A O 1
ATOM 709 N N . ARG A 1 100 ? -11.955 -4.365 11.505 1.00 81.06 100 ARG A N 1
ATOM 710 C CA . ARG A 1 100 ? -13.031 -4.329 12.503 1.00 81.06 100 ARG A CA 1
ATOM 711 C C . ARG A 1 100 ? -13.980 -5.477 12.189 1.00 81.06 100 ARG A C 1
ATOM 713 O O . ARG A 1 100 ? -14.505 -5.545 11.083 1.00 81.06 100 ARG A O 1
ATOM 720 N N . ARG A 1 101 ? -14.169 -6.394 13.140 1.00 62.78 101 ARG A N 1
ATOM 721 C CA . ARG A 1 101 ? -15.207 -7.424 13.015 1.00 62.78 101 ARG A CA 1
ATOM 722 C C . ARG A 1 101 ? -16.562 -6.732 13.162 1.00 62.78 101 ARG A C 1
ATOM 724 O O . ARG A 1 101 ? -16.749 -6.003 14.136 1.00 62.78 101 ARG A O 1
ATOM 731 N N . SER A 1 102 ? -17.426 -6.907 12.167 1.00 57.25 102 SER A N 1
ATOM 732 C CA . SER A 1 102 ? -18.850 -6.569 12.244 1.00 57.25 102 SER A CA 1
ATOM 733 C C . SER A 1 102 ? -19.582 -7.522 13.178 1.00 57.25 102 SER A C 1
ATOM 735 O O . SER A 1 102 ? -19.155 -8.698 13.258 1.00 57.25 102 SER A O 1
#

InterPro domains:
  IPR016195 Polymerase/histidinol phosphatase-like [SSF89550] (3-77)
  IPR052018 PHP domain-containing protein [PTHR42924] (5-76)